Protein AF-A0A242MDC5-F1 (afdb_monomer_lite)

Foldseek 3Di:
DDPVVVVQQVVQCVPPNPVSVDDDDPDDPDDPPPDPVVVVVVVVVVCVVCVVVDPCPDPDPPPDPDDDDDDDPPPPPDPDDDD

InterPro domains:
  IPR009057 Homedomain-like superfamily [SSF46689] (2-56)

Organism: Caballeronia sordidicola (NCBI:txid196367)

Secondary structure (DSSP, 8-state):
--HHHHHHHHHHHHHHGGGGGS----S-S--TTPPPHHHHHHHHHHHHH-GGGSS--SPPPP----------------S----

Sequence 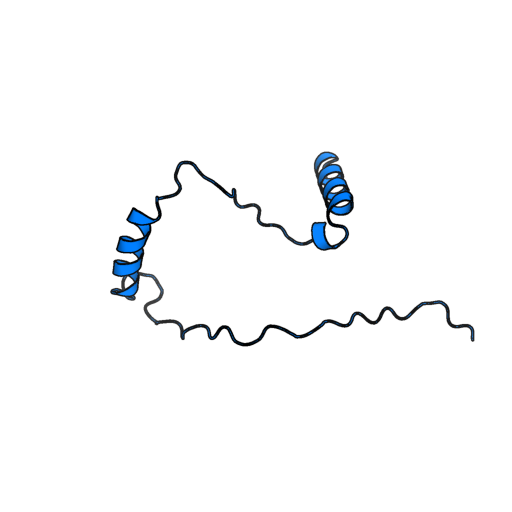(83 aa):
MSRQTGYKWLNRYKKDGIAGLADQSRRPLDSPSITPPALEQPVLGVRTRNPAWGAQDRPAPARSDAGAAAGHQHDCRDPASPR

pLDDT: mean 71.85, std 16.14, range [41.53, 93.62]

Radius of gyration: 22.95 Å; chains: 1; bounding box: 46×36×58 Å

Structure (mmCIF, N/CA/C/O backbone):
data_AF-A0A242MDC5-F1
#
_entry.id   AF-A0A242MDC5-F1
#
loop_
_atom_site.group_PDB
_atom_site.id
_atom_site.type_symbol
_atom_site.label_atom_id
_atom_site.label_alt_id
_atom_site.label_comp_id
_atom_site.label_asym_id
_atom_site.label_entity_id
_atom_site.label_seq_id
_atom_site.pdbx_PDB_ins_code
_atom_site.Cartn_x
_atom_site.Cartn_y
_atom_site.Cartn_z
_atom_site.occupancy
_atom_site.B_iso_or_equiv
_atom_site.auth_seq_id
_atom_site.auth_comp_id
_atom_site.auth_asym_id
_atom_site.auth_atom_id
_atom_site.pdbx_PDB_model_num
ATOM 1 N N . MET A 1 1 ? 3.789 5.553 25.892 1.00 57.50 1 MET A N 1
ATOM 2 C CA . MET A 1 1 ? 2.931 5.895 24.733 1.00 57.50 1 MET A CA 1
ATOM 3 C C . MET A 1 1 ? 2.582 7.377 24.794 1.0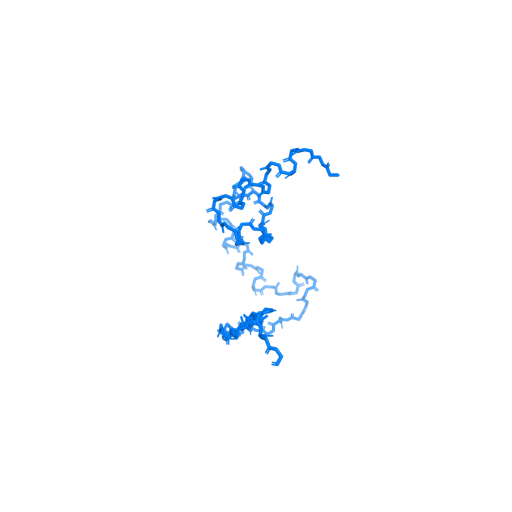0 57.50 1 MET A C 1
ATOM 5 O O . MET A 1 1 ? 2.281 7.853 25.879 1.00 57.50 1 MET A O 1
ATOM 9 N N . SER A 1 2 ? 2.660 8.116 23.683 1.00 85.50 2 SER A N 1
ATOM 10 C CA . SER A 1 2 ? 2.308 9.548 23.662 1.00 85.50 2 SER A CA 1
ATOM 11 C C . SER A 1 2 ? 0.788 9.747 23.604 1.00 85.50 2 SER A C 1
ATOM 13 O O . SER A 1 2 ? 0.083 8.944 22.988 1.00 85.50 2 SER A O 1
ATOM 15 N N . ARG A 1 3 ? 0.279 10.850 24.181 1.00 87.62 3 ARG A N 1
ATOM 16 C CA . ARG A 1 3 ? -1.139 11.262 24.083 1.00 87.62 3 ARG A CA 1
ATOM 17 C C . ARG A 1 3 ? -1.620 11.305 22.629 1.00 87.62 3 ARG A C 1
ATOM 19 O O . ARG A 1 3 ? -2.737 10.901 22.326 1.00 87.62 3 ARG A O 1
ATOM 26 N N . GLN A 1 4 ? -0.747 11.727 21.717 1.00 87.88 4 GLN A N 1
ATOM 27 C CA . GLN A 1 4 ? -1.055 11.839 20.293 1.00 87.88 4 GLN A CA 1
ATOM 28 C C . GLN A 1 4 ? -1.334 10.485 19.629 1.00 87.88 4 GLN A C 1
ATOM 30 O O . GLN A 1 4 ? -2.226 10.376 18.787 1.00 87.88 4 GLN A O 1
ATOM 35 N N . THR A 1 5 ? -0.625 9.433 20.050 1.00 87.62 5 THR A N 1
ATOM 36 C CA . THR A 1 5 ? -0.896 8.064 19.602 1.00 87.62 5 THR A CA 1
ATOM 37 C C . THR A 1 5 ? -2.282 7.625 20.070 1.00 87.62 5 THR A C 1
ATOM 39 O O . THR A 1 5 ? -3.054 7.131 19.256 1.00 87.62 5 THR A O 1
ATOM 42 N N . GLY A 1 6 ? -2.642 7.883 21.333 1.00 88.75 6 GLY A N 1
ATOM 43 C CA . GLY A 1 6 ? -3.969 7.562 21.875 1.00 88.75 6 GLY A CA 1
ATOM 44 C C . GLY A 1 6 ? -5.117 8.211 21.093 1.00 88.75 6 GLY A C 1
ATOM 45 O O . GLY A 1 6 ? -6.047 7.519 20.683 1.00 88.75 6 GLY A O 1
ATOM 46 N N . TYR A 1 7 ? -5.022 9.512 20.793 1.00 93.62 7 TYR A N 1
ATOM 47 C CA . TYR A 1 7 ? -6.046 10.211 20.002 1.00 93.62 7 TYR A CA 1
ATOM 48 C C . TYR A 1 7 ? -6.197 9.652 18.583 1.00 93.62 7 TYR A C 1
ATOM 50 O O . TYR A 1 7 ? -7.313 9.553 18.075 1.00 93.62 7 TYR A O 1
ATOM 58 N N . LYS A 1 8 ? -5.097 9.232 17.947 1.00 90.38 8 LYS A N 1
ATOM 59 C CA . LYS A 1 8 ? -5.141 8.580 16.632 1.00 90.38 8 LYS A CA 1
ATOM 60 C C . LYS A 1 8 ? -5.950 7.279 16.671 1.00 90.38 8 LYS A C 1
ATOM 62 O O . LYS A 1 8 ? -6.794 7.076 15.801 1.00 90.38 8 LYS A O 1
ATOM 67 N N . TRP A 1 9 ? -5.712 6.418 17.662 1.00 92.38 9 TRP A N 1
ATOM 68 C CA . TRP A 1 9 ? -6.443 5.154 17.814 1.00 92.38 9 TRP A CA 1
ATOM 69 C C . TRP A 1 9 ? -7.918 5.379 18.142 1.00 92.38 9 TRP A C 1
ATOM 71 O O . TRP A 1 9 ? -8.773 4.748 17.527 1.00 92.38 9 TRP A O 1
ATOM 81 N N . LEU A 1 10 ? -8.228 6.337 19.022 1.00 92.19 10 LEU A N 1
ATOM 82 C CA . LEU A 1 10 ? -9.610 6.703 19.331 1.00 92.19 10 LEU A CA 1
ATOM 83 C C . LEU A 1 10 ? -10.360 7.185 18.080 1.00 92.19 10 LEU A C 1
ATOM 85 O O . LEU A 1 10 ? -11.489 6.770 17.839 1.00 92.19 10 LEU A O 1
ATOM 89 N N . ASN A 1 11 ? -9.728 8.030 17.263 1.00 92.50 11 ASN A N 1
ATOM 90 C CA . ASN A 1 11 ? -10.328 8.523 16.024 1.00 92.50 11 ASN A CA 1
ATOM 91 C C . ASN A 1 11 ? -10.546 7.410 14.993 1.00 92.50 11 ASN A C 1
ATOM 93 O O . ASN A 1 11 ? -11.539 7.451 14.276 1.00 92.50 11 ASN A O 1
ATOM 97 N N . ARG A 1 12 ? -9.649 6.419 14.916 1.00 93.00 12 ARG A N 1
ATOM 98 C CA . ARG A 1 12 ? -9.823 5.247 14.041 1.00 93.00 12 ARG A CA 1
ATOM 99 C C . ARG A 1 12 ? -10.959 4.351 14.515 1.00 93.00 12 ARG A C 1
ATOM 101 O O . ARG A 1 12 ? -11.825 4.013 13.721 1.00 93.00 12 ARG A O 1
ATOM 108 N N . TYR A 1 13 ? -11.005 4.053 15.810 1.00 91.81 13 TYR A N 1
ATOM 109 C CA . TYR A 1 13 ? -12.084 3.264 16.398 1.00 91.81 13 TYR A CA 1
ATOM 110 C C . TYR A 1 13 ? -13.454 3.924 16.199 1.00 91.81 13 TYR A C 1
ATOM 112 O O . TYR A 1 13 ? -14.419 3.262 15.841 1.00 91.81 13 TYR A O 1
ATOM 120 N N . LYS A 1 14 ? -13.541 5.250 16.361 1.00 93.25 14 LYS A N 1
ATOM 121 C CA . LYS A 1 14 ? -14.784 5.997 16.120 1.00 93.25 14 LYS A CA 1
ATOM 122 C C . LYS A 1 14 ? -15.256 5.962 14.661 1.00 93.25 14 LYS A C 1
ATOM 124 O O . LYS A 1 14 ? -16.446 6.132 14.434 1.00 93.25 14 LYS A O 1
ATOM 129 N N . LYS A 1 15 ? -14.345 5.808 13.694 1.00 93.38 15 LYS A N 1
ATOM 130 C CA . LYS A 1 15 ? -14.666 5.802 12.257 1.00 93.38 15 LYS A CA 1
ATOM 131 C C . LYS A 1 15 ? -14.987 4.405 11.739 1.00 93.38 15 LYS A C 1
ATOM 133 O O . LYS A 1 15 ? -16.024 4.215 11.121 1.00 93.38 15 LYS A O 1
ATOM 138 N N . ASP A 1 16 ? -14.115 3.447 12.038 1.00 90.81 16 ASP A N 1
ATOM 139 C CA . ASP A 1 16 ? -14.111 2.125 11.404 1.00 90.81 16 ASP A CA 1
ATOM 140 C C . ASP A 1 16 ? -14.320 0.987 12.426 1.00 90.81 16 ASP A C 1
ATOM 142 O O . ASP A 1 16 ? -14.177 -0.195 12.106 1.00 90.81 16 ASP A O 1
ATOM 146 N N . GLY A 1 17 ? -14.608 1.317 13.690 1.00 91.56 17 GLY A N 1
ATOM 147 C CA . GLY A 1 17 ? -14.791 0.345 14.766 1.00 91.56 17 GLY A CA 1
ATOM 148 C C . GLY A 1 17 ? -13.544 -0.508 15.002 1.00 91.56 17 GLY A C 1
ATOM 149 O O . GLY A 1 17 ? -12.408 -0.025 14.981 1.00 91.56 17 GLY A O 1
ATOM 150 N N . ILE A 1 18 ? -13.758 -1.807 15.210 1.00 90.69 18 ILE A N 1
ATOM 151 C CA . ILE A 1 18 ? -12.681 -2.788 15.407 1.00 90.69 18 ILE A CA 1
ATOM 152 C C . ILE A 1 18 ? -11.798 -2.906 14.149 1.00 90.69 18 ILE A C 1
ATOM 154 O O . ILE A 1 18 ? -10.589 -3.091 14.275 1.00 90.69 18 ILE A O 1
ATOM 158 N N . ALA A 1 19 ? -12.346 -2.716 12.942 1.00 88.31 19 ALA A N 1
ATOM 159 C CA . ALA A 1 19 ? -11.566 -2.780 11.702 1.00 88.31 19 ALA A CA 1
ATOM 160 C C . ALA A 1 19 ? -10.515 -1.655 11.609 1.00 88.31 19 ALA A C 1
ATOM 162 O O . ALA A 1 19 ? -9.429 -1.856 11.068 1.00 88.31 19 ALA A O 1
ATOM 163 N N . GLY A 1 20 ? -10.784 -0.494 12.216 1.00 86.88 20 GLY A N 1
ATOM 164 C CA . GLY A 1 20 ? -9.837 0.624 12.296 1.00 86.88 20 GLY A CA 1
ATOM 165 C C . GLY A 1 20 ? -8.608 0.358 13.168 1.00 86.88 20 GLY A C 1
ATOM 166 O O . GLY A 1 20 ? -7.633 1.113 13.100 1.00 86.88 20 GLY A O 1
ATOM 167 N N . LEU A 1 21 ? -8.645 -0.696 13.991 1.00 89.69 21 LEU A N 1
ATOM 168 C CA . LEU A 1 21 ? -7.517 -1.131 14.815 1.00 89.69 21 LEU A CA 1
ATOM 169 C C . LEU A 1 21 ? -6.579 -2.104 14.089 1.00 89.69 21 LEU A C 1
ATOM 171 O O . LEU A 1 21 ? -5.490 -2.374 14.597 1.00 89.69 21 LEU A O 1
ATOM 175 N N . ALA A 1 22 ? -6.970 -2.615 12.919 1.00 89.12 22 ALA A N 1
ATOM 176 C CA . ALA A 1 22 ? -6.103 -3.459 12.111 1.00 89.12 22 ALA A CA 1
ATOM 177 C C . ALA A 1 22 ? -4.845 -2.698 11.656 1.00 89.12 22 ALA A C 1
ATOM 179 O O . ALA A 1 22 ? -4.823 -1.461 11.585 1.00 89.12 22 ALA A O 1
ATOM 180 N N . ASP A 1 23 ? -3.785 -3.446 11.338 1.00 85.25 23 ASP A N 1
ATOM 181 C CA . ASP A 1 23 ? -2.571 -2.845 10.798 1.00 85.25 23 ASP A CA 1
ATOM 182 C C . ASP A 1 23 ? -2.881 -2.181 9.451 1.00 85.25 23 ASP A C 1
ATOM 184 O O . ASP A 1 23 ? -3.401 -2.801 8.523 1.00 85.25 23 ASP A O 1
ATOM 188 N N . GLN A 1 24 ? -2.590 -0.886 9.366 1.00 83.00 24 GLN A N 1
ATOM 189 C CA . GLN A 1 24 ? -2.781 -0.098 8.155 1.00 83.00 24 GLN A CA 1
ATOM 190 C C . GLN A 1 24 ? -1.416 0.240 7.580 1.00 83.00 24 GLN A C 1
ATOM 192 O O . GLN A 1 24 ? -0.505 0.637 8.316 1.00 83.00 24 GLN A O 1
ATOM 197 N N . SER A 1 25 ? -1.305 0.161 6.254 1.00 81.81 25 SER A N 1
ATOM 198 C CA . SER A 1 25 ? -0.097 0.572 5.549 1.00 81.81 25 SER A CA 1
ATOM 199 C C . SER A 1 25 ? 0.331 1.975 5.985 1.00 81.81 25 SER A C 1
ATOM 201 O O . SER A 1 25 ? -0.451 2.925 5.995 1.00 81.81 25 SER A O 1
ATOM 203 N N . ARG A 1 26 ? 1.606 2.095 6.356 1.00 82.12 26 ARG A N 1
ATOM 204 C CA . ARG A 1 26 ? 2.265 3.375 6.652 1.00 82.12 26 ARG A CA 1
ATOM 205 C C . ARG A 1 26 ? 2.896 3.992 5.406 1.00 82.12 26 ARG A C 1
ATOM 207 O O . ARG A 1 26 ? 3.504 5.055 5.501 1.00 82.12 26 ARG A O 1
ATOM 214 N N . ARG A 1 27 ? 2.797 3.311 4.262 1.00 79.88 27 ARG A N 1
ATOM 215 C CA . ARG A 1 27 ? 3.357 3.779 3.000 1.00 79.88 27 ARG A CA 1
ATOM 216 C C . ARG A 1 27 ? 2.524 4.965 2.495 1.00 79.88 27 ARG A C 1
ATOM 218 O O . ARG A 1 27 ? 1.303 4.827 2.412 1.00 79.88 27 ARG A O 1
ATOM 225 N N . PRO A 1 28 ? 3.153 6.100 2.148 1.00 77.56 28 PRO A N 1
ATOM 226 C CA . PRO A 1 28 ? 2.480 7.176 1.430 1.00 77.56 28 PRO A CA 1
ATOM 227 C C . PRO A 1 28 ? 1.832 6.641 0.149 1.00 77.56 28 PRO A C 1
ATOM 229 O O . PRO A 1 28 ? 2.447 5.848 -0.564 1.00 77.56 28 PRO A O 1
ATOM 232 N N . LEU A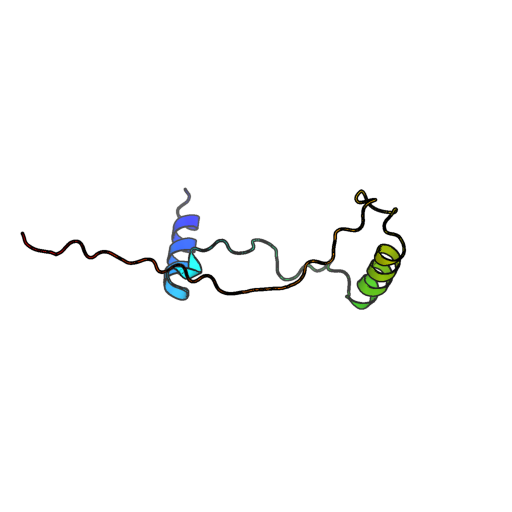 1 29 ? 0.591 7.053 -0.118 1.00 76.12 29 LEU A N 1
ATOM 233 C CA . LEU A 1 29 ? -0.131 6.648 -1.330 1.00 76.12 29 LEU A CA 1
ATOM 234 C C . LEU A 1 29 ? 0.495 7.249 -2.589 1.00 76.12 29 LEU A C 1
ATOM 236 O O . LEU A 1 29 ? 0.477 6.614 -3.636 1.00 76.12 29 LEU A O 1
ATOM 240 N N . ASP A 1 30 ? 1.076 8.439 -2.460 1.00 73.31 30 ASP A N 1
ATOM 241 C CA . ASP A 1 30 ? 1.694 9.164 -3.555 1.00 73.31 30 ASP A CA 1
ATOM 242 C C . ASP A 1 30 ? 3.058 9.700 -3.114 1.00 73.31 30 ASP A C 1
ATOM 244 O O . ASP A 1 30 ? 3.253 10.100 -1.959 1.00 73.31 30 ASP A O 1
ATOM 248 N N . SER A 1 31 ? 4.016 9.670 -4.031 1.00 75.69 31 SER A N 1
ATOM 249 C CA . SER A 1 31 ? 5.329 10.273 -3.854 1.00 75.69 31 SER A CA 1
ATOM 250 C C . SER A 1 31 ? 5.698 10.959 -5.162 1.00 75.69 31 SER A C 1
ATOM 252 O O . SER A 1 31 ? 5.610 10.307 -6.198 1.00 75.69 31 SER A O 1
ATOM 254 N N . PRO A 1 32 ? 6.190 12.206 -5.150 1.00 75.88 32 PRO A N 1
ATOM 255 C CA . PRO A 1 32 ? 6.522 12.935 -6.378 1.00 75.88 32 PRO A CA 1
ATOM 256 C C . PRO A 1 32 ? 7.617 12.260 -7.223 1.00 75.88 32 PRO A C 1
ATOM 258 O O . PRO A 1 32 ? 7.780 12.583 -8.392 1.00 75.88 32 PRO A O 1
ATOM 261 N N . SER A 1 33 ? 8.362 11.314 -6.646 1.00 77.44 33 SER A N 1
ATOM 262 C CA . SER A 1 33 ? 9.348 10.478 -7.336 1.00 77.44 33 SER A CA 1
ATOM 263 C C . SER A 1 33 ? 8.796 9.120 -7.789 1.00 77.44 33 SER A C 1
ATOM 265 O O . SER A 1 33 ? 9.584 8.229 -8.113 1.00 77.44 33 SER A O 1
ATOM 267 N N . ILE A 1 34 ? 7.474 8.907 -7.754 1.00 77.62 34 ILE A N 1
ATOM 268 C CA . ILE A 1 34 ? 6.876 7.686 -8.296 1.00 77.62 34 ILE A CA 1
ATOM 269 C C . ILE A 1 34 ? 7.101 7.683 -9.806 1.00 77.62 34 ILE A C 1
ATOM 271 O O . ILE A 1 34 ? 6.847 8.671 -10.497 1.00 77.62 34 ILE A O 1
ATOM 275 N N . THR A 1 35 ? 7.674 6.595 -10.310 1.00 77.81 35 THR A N 1
ATOM 276 C CA . THR A 1 35 ? 7.991 6.507 -11.731 1.00 77.81 35 THR A CA 1
ATOM 277 C C . THR A 1 35 ? 6.681 6.328 -12.497 1.00 77.81 35 THR A C 1
ATOM 279 O O . THR A 1 35 ? 5.858 5.501 -12.109 1.00 77.81 35 THR A O 1
ATOM 282 N N . PRO A 1 36 ? 6.439 7.099 -13.569 1.00 80.06 36 PRO A N 1
ATOM 283 C CA . PRO A 1 36 ? 5.241 6.925 -14.369 1.00 80.06 36 PRO A CA 1
ATOM 284 C C . PRO A 1 36 ? 5.145 5.486 -14.891 1.00 80.06 36 PRO A C 1
ATOM 286 O O . PRO A 1 36 ? 6.150 4.948 -15.367 1.00 80.06 36 PRO A O 1
ATOM 289 N N . PRO A 1 37 ? 3.946 4.880 -14.913 1.00 74.62 37 PRO A N 1
ATOM 290 C CA .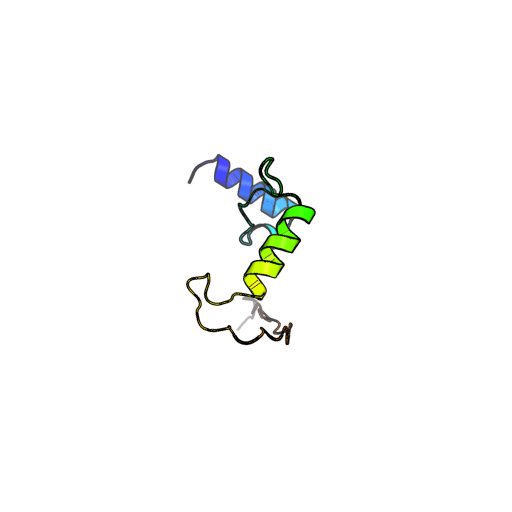 PRO A 1 37 ? 3.771 3.484 -15.318 1.00 74.62 37 PRO A CA 1
ATOM 291 C C . PRO A 1 37 ? 4.279 3.213 -16.742 1.00 74.62 37 PRO A C 1
ATOM 293 O O . PRO A 1 37 ? 4.756 2.122 -17.037 1.00 74.62 37 PRO A O 1
ATOM 296 N N . ALA A 1 38 ? 4.262 4.218 -17.622 1.00 77.00 38 ALA A N 1
ATOM 297 C CA . ALA A 1 38 ? 4.817 4.121 -18.972 1.00 77.00 38 ALA A CA 1
ATOM 298 C C . ALA A 1 38 ? 6.321 3.777 -19.001 1.00 77.00 38 ALA A C 1
ATOM 300 O O . ALA A 1 38 ? 6.775 3.119 -19.934 1.00 77.00 38 ALA A O 1
ATOM 301 N N . LEU A 1 39 ? 7.085 4.197 -17.988 1.00 77.19 39 LEU A N 1
ATOM 302 C CA . LEU A 1 39 ? 8.507 3.870 -17.843 1.00 77.19 39 LEU A CA 1
ATOM 303 C C . LEU A 1 39 ? 8.728 2.588 -17.032 1.00 77.19 39 LEU A C 1
ATOM 305 O O . LEU A 1 39 ? 9.720 1.894 -17.245 1.00 77.19 39 LEU A O 1
ATOM 309 N N . GLU A 1 40 ? 7.800 2.235 -16.143 1.00 82.50 40 GLU A N 1
ATOM 310 C CA . GLU A 1 40 ? 7.879 0.996 -15.366 1.00 82.50 40 GLU A CA 1
ATOM 311 C C . GLU A 1 40 ? 7.657 -0.247 -16.241 1.00 82.50 40 GLU A C 1
ATOM 313 O O . GLU A 1 40 ? 8.370 -1.240 -16.093 1.00 82.50 40 GLU A O 1
ATOM 318 N N . GLN A 1 41 ? 6.724 -0.195 -17.200 1.00 81.06 41 GLN A N 1
ATOM 319 C CA . GLN A 1 41 ? 6.359 -1.355 -18.026 1.00 81.06 41 GLN A CA 1
ATOM 320 C C . GLN A 1 41 ? 7.527 -1.929 -18.857 1.00 81.06 41 GLN A C 1
ATOM 322 O O . GLN A 1 41 ? 7.728 -3.148 -18.831 1.00 81.06 41 GLN A O 1
ATOM 327 N N . PRO A 1 42 ? 8.353 -1.117 -19.552 1.00 82.31 42 PRO A N 1
ATOM 328 C CA . PRO A 1 42 ? 9.542 -1.623 -20.236 1.00 82.31 42 PRO A CA 1
ATOM 329 C C . PRO A 1 42 ? 10.556 -2.255 -19.278 1.00 82.31 42 PRO A C 1
ATOM 331 O O . PRO A 1 42 ? 11.117 -3.307 -19.582 1.00 82.31 42 PRO A O 1
ATOM 334 N N . VAL A 1 43 ? 10.767 -1.650 -18.104 1.00 81.25 43 VAL A N 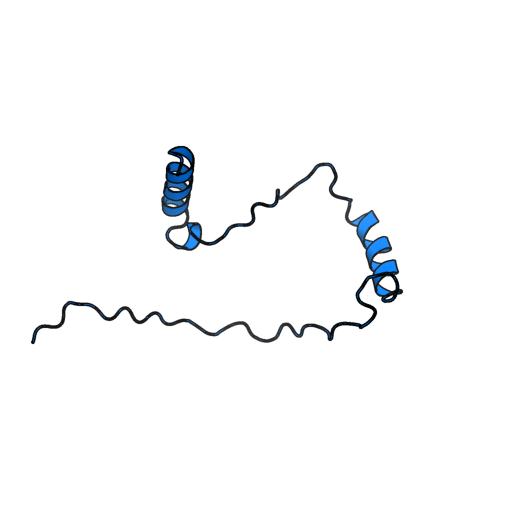1
ATOM 335 C CA . VAL A 1 43 ? 11.716 -2.142 -17.092 1.00 81.25 43 VAL A CA 1
ATOM 336 C C . VAL A 1 43 ? 11.264 -3.492 -16.535 1.00 81.25 43 VAL A C 1
ATOM 338 O O . VAL A 1 43 ? 12.073 -4.416 -16.426 1.00 81.25 43 VAL A O 1
ATOM 341 N N . LEU A 1 44 ? 9.969 -3.643 -16.245 1.00 82.12 44 LEU A N 1
ATOM 342 C CA . LEU A 1 44 ? 9.381 -4.919 -15.840 1.00 82.12 44 LEU A CA 1
ATOM 343 C C . LEU A 1 44 ? 9.505 -5.965 -16.952 1.00 82.12 44 LEU A C 1
ATOM 345 O O . LEU A 1 44 ? 9.926 -7.084 -16.676 1.00 82.12 44 LEU A O 1
ATOM 349 N N . GLY A 1 45 ? 9.240 -5.598 -18.209 1.00 80.81 45 GLY A N 1
ATOM 350 C CA . GLY A 1 45 ? 9.383 -6.500 -19.354 1.00 80.81 45 GLY A CA 1
ATOM 351 C C . GLY A 1 45 ? 10.810 -7.027 -19.538 1.00 80.81 45 GLY A C 1
ATOM 352 O O . GLY A 1 45 ? 11.002 -8.216 -19.797 1.00 80.81 45 GLY A O 1
ATOM 353 N N . VAL A 1 46 ? 11.820 -6.172 -19.356 1.00 84.00 46 VAL A N 1
ATOM 354 C CA . VAL A 1 46 ? 13.236 -6.577 -19.375 1.00 84.00 46 VAL A CA 1
ATOM 355 C C . VAL A 1 46 ? 13.552 -7.507 -18.201 1.00 84.00 46 VAL A C 1
ATOM 357 O O . VAL A 1 46 ? 14.224 -8.521 -18.381 1.00 84.00 46 VAL A O 1
ATOM 360 N N . ARG A 1 47 ? 13.017 -7.216 -17.012 1.00 80.50 47 ARG A N 1
ATOM 361 C CA . ARG A 1 47 ? 13.244 -8.017 -15.803 1.00 80.50 47 ARG A CA 1
ATOM 362 C C . ARG A 1 47 ? 12.577 -9.394 -15.864 1.00 80.50 47 ARG A C 1
ATOM 364 O O . ARG A 1 47 ? 13.172 -10.368 -15.425 1.00 80.50 47 ARG A O 1
ATOM 371 N N . THR A 1 48 ? 11.393 -9.504 -16.465 1.00 78.44 48 THR A N 1
ATOM 372 C CA . THR A 1 48 ? 10.732 -10.795 -16.723 1.00 78.44 48 THR A CA 1
ATOM 373 C C . THR A 1 48 ? 11.500 -11.632 -17.745 1.00 78.44 48 THR A C 1
ATOM 375 O O . THR A 1 48 ? 11.588 -12.847 -17.597 1.00 78.44 48 THR A O 1
ATOM 378 N N . ARG A 1 49 ? 12.077 -10.997 -18.774 1.00 80.75 49 ARG A N 1
ATOM 379 C CA . ARG A 1 49 ? 12.885 -11.687 -19.794 1.00 80.75 49 ARG A CA 1
ATOM 380 C C . ARG A 1 49 ? 14.242 -12.142 -19.270 1.00 80.75 49 ARG A C 1
ATOM 382 O O . ARG A 1 49 ? 14.817 -13.053 -19.858 1.00 80.75 49 ARG A O 1
ATOM 389 N N . ASN A 1 50 ? 14.742 -11.531 -18.196 1.00 75.50 50 ASN A N 1
ATOM 390 C CA . ASN A 1 50 ? 16.023 -11.899 -17.612 1.00 75.50 50 ASN A CA 1
ATOM 391 C C . ASN A 1 50 ? 15.949 -12.205 -16.107 1.00 75.50 50 ASN A C 1
ATOM 393 O O . ASN A 1 50 ? 16.348 -11.382 -15.277 1.00 75.50 50 ASN A O 1
ATOM 397 N N . PRO A 1 51 ? 15.458 -13.401 -15.739 1.00 70.00 51 PRO A N 1
ATOM 398 C CA . PRO A 1 51 ? 15.326 -13.803 -14.340 1.00 70.00 51 PRO A CA 1
ATOM 399 C C . PRO A 1 51 ? 16.672 -13.916 -13.601 1.00 70.00 51 PRO A C 1
ATOM 401 O O . PRO A 1 51 ? 16.699 -13.738 -12.388 1.00 70.00 51 PRO A O 1
ATOM 404 N N . ALA A 1 52 ? 17.785 -14.119 -14.317 1.00 74.06 52 ALA A N 1
ATOM 405 C CA . ALA A 1 52 ? 19.136 -14.200 -13.747 1.00 74.06 52 ALA A CA 1
ATOM 406 C C . ALA A 1 52 ? 19.732 -12.831 -13.350 1.00 74.06 52 ALA A C 1
ATOM 408 O O . ALA A 1 52 ? 20.811 -12.748 -12.772 1.00 74.06 52 ALA A O 1
ATOM 409 N N . TRP A 1 53 ? 19.059 -11.718 -13.670 1.00 72.69 53 TRP A N 1
ATOM 410 C CA . TRP A 1 53 ? 19.510 -10.363 -13.312 1.00 72.69 53 TRP A CA 1
ATOM 411 C C . TRP A 1 53 ? 19.083 -9.920 -11.902 1.00 72.69 53 TRP A C 1
ATOM 413 O O . TRP A 1 53 ? 19.243 -8.754 -11.533 1.00 72.69 53 TRP A O 1
ATOM 423 N N . GLY A 1 54 ? 18.529 -10.825 -11.094 1.00 65.25 54 GLY A N 1
ATOM 424 C CA . GLY A 1 54 ? 18.199 -10.583 -9.692 1.00 65.25 54 GLY A CA 1
ATOM 425 C C . GLY A 1 54 ? 18.684 -11.716 -8.794 1.00 65.25 54 GLY A C 1
ATOM 426 O O . GLY A 1 54 ? 18.994 -12.798 -9.263 1.00 65.25 54 GLY A O 1
ATOM 427 N N . ALA A 1 55 ? 18.671 -11.502 -7.476 1.00 60.88 55 ALA A N 1
ATOM 428 C CA . ALA A 1 55 ? 19.077 -12.503 -6.477 1.00 60.88 55 ALA A CA 1
ATOM 429 C C . ALA A 1 55 ? 18.182 -13.770 -6.417 1.00 60.88 55 ALA A C 1
ATOM 431 O O . ALA A 1 55 ? 18.325 -14.591 -5.515 1.00 60.88 55 ALA A O 1
ATOM 432 N N . GLN A 1 56 ? 17.224 -13.912 -7.336 1.00 60.00 56 GLN A N 1
ATOM 433 C CA . GLN A 1 56 ? 16.343 -15.066 -7.463 1.00 60.00 56 GLN A CA 1
ATOM 434 C C . GLN A 1 56 ? 16.606 -15.740 -8.815 1.00 60.00 56 GLN A C 1
ATOM 436 O O . GLN A 1 56 ? 15.782 -15.665 -9.717 1.00 60.00 56 GLN A O 1
ATOM 441 N N . ASP A 1 57 ? 17.730 -16.452 -8.930 1.00 52.47 57 ASP A N 1
ATOM 442 C CA . ASP A 1 57 ? 18.057 -17.318 -10.082 1.00 52.47 57 ASP A CA 1
ATOM 443 C C . ASP A 1 57 ? 17.061 -18.477 -10.285 1.00 52.47 57 ASP A C 1
ATOM 445 O O . ASP A 1 57 ? 17.149 -19.241 -11.246 1.00 52.47 57 ASP A O 1
ATOM 449 N N . ARG A 1 58 ? 16.087 -18.631 -9.381 1.00 57.59 58 ARG A N 1
ATOM 450 C CA . ARG A 1 58 ? 15.023 -19.624 -9.483 1.00 57.59 58 ARG A CA 1
ATOM 451 C C . ARG A 1 58 ? 13.693 -18.923 -9.757 1.00 57.59 58 ARG A C 1
ATOM 453 O O . ARG A 1 58 ? 13.250 -18.158 -8.898 1.00 57.59 58 ARG A O 1
ATOM 460 N N . PRO A 1 59 ? 13.011 -19.214 -10.879 1.00 55.66 59 PRO A N 1
ATOM 461 C CA . PRO A 1 59 ? 11.648 -18.745 -11.076 1.00 55.66 59 PRO A CA 1
ATOM 462 C C . PRO A 1 59 ? 10.767 -19.336 -9.968 1.00 55.66 59 PRO A C 1
ATOM 464 O O . PRO A 1 59 ? 10.659 -20.556 -9.826 1.00 55.66 59 PRO A O 1
ATOM 467 N N . ALA A 1 60 ? 10.182 -18.473 -9.136 1.00 52.59 60 ALA A N 1
ATOM 468 C CA . ALA A 1 60 ? 9.176 -18.895 -8.170 1.00 52.59 60 ALA A CA 1
ATOM 469 C C . ALA A 1 60 ? 7.969 -19.466 -8.938 1.00 52.59 60 ALA A C 1
ATOM 471 O O . ALA A 1 60 ? 7.591 -18.891 -9.965 1.00 52.59 60 ALA A O 1
ATOM 472 N N . PRO A 1 61 ? 7.358 -20.579 -8.488 1.00 57.97 61 PRO A N 1
ATOM 473 C CA . PRO A 1 61 ? 6.152 -21.078 -9.131 1.00 57.97 61 PRO A CA 1
ATOM 474 C C . PRO A 1 61 ? 5.076 -19.991 -9.076 1.00 57.97 61 PRO A C 1
ATOM 476 O O . PRO A 1 61 ? 4.933 -19.308 -8.057 1.00 57.97 61 PRO A O 1
ATOM 479 N N . ALA A 1 62 ? 4.352 -19.818 -10.186 1.00 53.75 62 ALA A N 1
ATOM 480 C CA . ALA A 1 62 ? 3.218 -18.911 -10.275 1.00 53.75 62 ALA A CA 1
ATOM 481 C C . ALA A 1 62 ? 2.311 -19.129 -9.057 1.00 53.75 62 ALA A C 1
ATOM 483 O O . ALA A 1 62 ? 1.820 -20.235 -8.833 1.00 53.75 62 ALA A O 1
ATOM 484 N N . ARG A 1 63 ? 2.144 -18.088 -8.233 1.00 52.28 63 ARG A N 1
ATOM 485 C CA . ARG A 1 63 ? 1.153 -18.100 -7.159 1.00 52.28 63 ARG A CA 1
ATOM 486 C C . ARG A 1 63 ? -0.208 -18.281 -7.820 1.00 52.28 63 ARG A C 1
ATOM 488 O O . ARG A 1 63 ? -0.686 -17.378 -8.496 1.00 52.28 63 ARG A O 1
ATOM 495 N N . SER A 1 64 ? -0.802 -19.454 -7.656 1.00 52.66 64 SER A N 1
ATOM 496 C CA . SER A 1 64 ? -2.214 -19.657 -7.941 1.00 52.66 64 SER A CA 1
ATOM 497 C C . SER A 1 64 ? -2.998 -18.830 -6.926 1.00 52.66 64 SER A C 1
ATOM 499 O O . SER A 1 64 ? -2.947 -19.126 -5.731 1.00 52.66 64 SER A O 1
ATOM 501 N N . ASP A 1 65 ? -3.717 -17.807 -7.381 1.00 52.16 65 ASP A N 1
ATOM 502 C CA . ASP A 1 65 ? -4.746 -17.141 -6.582 1.00 52.16 65 ASP A CA 1
ATOM 503 C C . ASP A 1 65 ? -5.932 -18.105 -6.435 1.00 52.16 65 ASP A C 1
ATOM 505 O O . ASP A 1 65 ? -6.939 -18.021 -7.134 1.00 52.16 65 ASP A O 1
ATOM 509 N N . ALA A 1 66 ? -5.778 -19.097 -5.560 1.00 46.41 66 ALA A N 1
ATOM 510 C CA . ALA A 1 66 ? -6.820 -20.041 -5.202 1.00 46.41 66 ALA A CA 1
ATOM 511 C C . ALA A 1 66 ? -7.193 -19.843 -3.730 1.00 46.41 66 ALA A C 1
ATOM 513 O O . ALA A 1 66 ? -6.428 -20.182 -2.831 1.00 46.41 66 ALA A O 1
ATOM 514 N N . GLY A 1 67 ? -8.407 -19.334 -3.509 1.00 41.59 67 GLY A N 1
ATOM 515 C CA . GLY A 1 67 ? -9.178 -19.634 -2.303 1.00 41.59 67 GLY A CA 1
ATOM 516 C C . GLY A 1 67 ? -9.105 -18.608 -1.180 1.00 41.59 67 GLY A C 1
ATOM 517 O O . GLY A 1 67 ? -8.498 -18.840 -0.139 1.00 41.59 67 GLY A O 1
ATOM 518 N N . ALA A 1 68 ? -9.852 -17.519 -1.353 1.00 48.19 68 ALA A N 1
ATOM 519 C CA . ALA A 1 68 ? -10.563 -16.900 -0.245 1.00 48.19 68 ALA A CA 1
ATOM 520 C C . ALA A 1 68 ? -11.482 -17.923 0.466 1.00 48.19 68 ALA A C 1
ATOM 522 O O . ALA A 1 68 ? -11.935 -18.885 -0.150 1.00 48.19 68 ALA A O 1
ATOM 523 N N . ALA A 1 69 ? -11.812 -17.611 1.724 1.00 47.53 69 ALA A N 1
ATOM 524 C CA . ALA A 1 69 ? -12.771 -18.268 2.623 1.00 47.53 69 ALA A CA 1
ATOM 525 C C . ALA A 1 69 ? -12.237 -19.401 3.526 1.00 47.53 69 ALA A C 1
ATOM 527 O O . ALA A 1 69 ? -12.412 -20.586 3.268 1.00 47.53 69 ALA A O 1
AT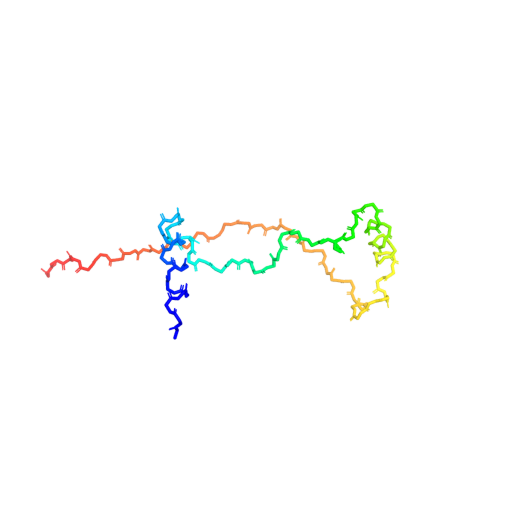OM 528 N N . ALA A 1 70 ? -11.737 -19.008 4.701 1.00 41.53 70 ALA A N 1
ATOM 529 C CA . ALA A 1 70 ? -11.980 -19.748 5.937 1.00 41.53 70 ALA A CA 1
ATOM 530 C C . ALA A 1 70 ? -12.481 -18.743 6.984 1.00 41.53 70 ALA A C 1
ATOM 532 O O . ALA A 1 70 ? -11.711 -17.948 7.524 1.00 41.53 70 ALA A O 1
ATOM 533 N N . GLY A 1 71 ? -13.800 -18.715 7.191 1.00 46.28 71 GLY A N 1
ATOM 534 C CA . GLY A 1 71 ? -14.437 -17.880 8.202 1.00 46.28 71 GLY A CA 1
ATOM 535 C C . GLY A 1 71 ? -13.959 -18.280 9.594 1.00 46.28 71 GLY A C 1
ATOM 536 O O . GLY A 1 71 ? -14.139 -19.422 10.010 1.00 46.28 71 GLY A O 1
ATOM 537 N N . HIS A 1 72 ? -13.357 -17.337 10.316 1.00 52.19 72 HIS A N 1
ATOM 538 C CA . HIS A 1 72 ? -13.105 -17.490 11.742 1.00 52.19 72 HIS A CA 1
ATOM 539 C C . HIS A 1 72 ? -14.402 -17.146 12.473 1.00 52.19 72 HIS A C 1
ATOM 541 O O . HIS A 1 72 ? -14.715 -15.980 12.715 1.00 52.19 72 HIS A O 1
ATOM 547 N N . GLN A 1 73 ? -15.196 -18.172 12.762 1.00 59.81 73 GLN A N 1
ATOM 548 C CA . GLN A 1 73 ? -16.322 -18.056 13.677 1.00 59.81 73 GLN A CA 1
ATOM 549 C C . GLN A 1 73 ? -15.730 -17.886 15.080 1.00 59.81 73 GLN A C 1
ATOM 551 O O . GLN A 1 73 ? -15.346 -18.860 15.721 1.00 59.81 73 GLN A O 1
ATOM 556 N N . HIS A 1 74 ? -15.575 -16.644 15.536 1.00 49.59 74 HIS A N 1
ATOM 557 C CA . HIS A 1 74 ? -15.377 -16.390 16.957 1.00 49.59 74 HIS A CA 1
ATOM 558 C C . HIS A 1 74 ? -16.732 -16.575 17.639 1.00 49.59 74 HIS A C 1
ATOM 560 O O . HIS A 1 74 ? -17.553 -15.662 17.678 1.00 49.59 74 HIS A O 1
ATOM 566 N N . ASP A 1 75 ? -16.969 -17.793 18.119 1.00 52.91 75 ASP A N 1
ATOM 567 C CA . ASP A 1 75 ? -18.090 -18.117 18.990 1.00 52.91 75 ASP A CA 1
ATOM 568 C C . ASP A 1 75 ? -17.839 -17.448 20.352 1.00 52.91 75 ASP A C 1
ATOM 570 O O . ASP A 1 75 ? -17.009 -17.882 21.159 1.00 52.91 75 ASP A O 1
ATOM 574 N N . CYS A 1 76 ? -18.471 -16.294 20.564 1.00 50.09 76 CYS A N 1
ATOM 575 C CA . CYS A 1 76 ? -18.474 -15.612 21.848 1.00 50.09 76 CYS A CA 1
ATOM 576 C C . CYS A 1 76 ? -19.377 -16.400 22.798 1.00 50.09 76 CYS A C 1
ATOM 578 O O . CYS A 1 76 ? -20.577 -16.148 22.874 1.00 50.09 76 CYS A O 1
ATOM 580 N N . ARG A 1 77 ? -18.799 -17.348 23.539 1.00 56.06 77 ARG A N 1
ATOM 581 C CA . ARG A 1 77 ? -19.514 -18.021 24.625 1.00 56.06 77 ARG A CA 1
ATOM 582 C C . ARG A 1 77 ? -19.849 -16.996 25.713 1.00 56.06 77 ARG A C 1
ATOM 584 O O . ARG A 1 77 ? -18.967 -16.511 26.419 1.00 56.06 77 ARG A O 1
ATOM 591 N N . ASP A 1 78 ? -21.129 -16.663 25.790 1.00 52.59 78 ASP A N 1
ATOM 592 C CA . ASP A 1 78 ? -21.738 -15.712 26.717 1.00 52.59 78 ASP A CA 1
ATOM 593 C C . ASP A 1 78 ? -21.508 -16.148 28.186 1.00 52.59 78 ASP A C 1
ATOM 595 O O . ASP A 1 78 ? -21.831 -17.290 28.536 1.00 52.59 78 ASP A O 1
ATOM 599 N N . PRO A 1 79 ? -20.944 -15.306 29.077 1.00 51.91 79 PRO A N 1
ATOM 600 C CA . PRO A 1 79 ? -20.644 -15.689 30.462 1.00 51.91 79 PRO A CA 1
ATOM 601 C C . PRO A 1 79 ? -21.866 -15.736 31.407 1.00 51.91 79 PRO A C 1
ATOM 603 O O . PRO A 1 79 ? -21.687 -15.791 32.622 1.00 51.91 79 PRO A O 1
ATOM 606 N N . ALA A 1 80 ? -23.103 -15.741 30.897 1.00 49.56 80 ALA A N 1
ATOM 607 C CA . ALA A 1 80 ? -24.323 -15.632 31.705 1.00 49.56 80 ALA A CA 1
ATOM 608 C C . ALA A 1 80 ? -25.213 -16.896 31.721 1.00 49.56 80 ALA A C 1
ATOM 610 O O . ALA A 1 80 ? -26.437 -16.788 31.694 1.00 49.56 80 ALA A O 1
ATOM 611 N N . SER A 1 81 ? -24.636 -18.103 31.795 1.00 44.53 81 SER A N 1
ATOM 612 C CA . SER A 1 81 ? -25.422 -19.316 32.104 1.00 44.53 81 SER A CA 1
ATOM 613 C C . SER A 1 81 ? -25.515 -19.550 33.624 1.00 44.53 81 SER A C 1
ATOM 615 O O . SER A 1 81 ? -24.473 -19.731 34.260 1.00 44.53 81 SER A O 1
ATOM 617 N N . PRO A 1 82 ? -26.720 -19.551 34.232 1.00 58.47 82 PRO A N 1
ATOM 618 C CA . PRO A 1 82 ? -26.908 -19.960 35.623 1.00 58.47 82 PRO A CA 1
ATOM 619 C C . PRO A 1 82 ? -26.754 -21.484 35.796 1.00 58.47 82 PRO A C 1
ATOM 621 O O . PRO A 1 82 ? -26.890 -22.240 34.836 1.00 58.47 82 PRO A O 1
ATOM 624 N N . ARG A 1 83 ? -26.406 -21.885 37.027 1.00 48.62 83 ARG A N 1
ATOM 625 C CA . ARG A 1 83 ? -25.997 -23.240 37.445 1.00 48.62 83 ARG A CA 1
ATOM 626 C C . ARG A 1 83 ? -27.093 -24.294 37.362 1.00 48.62 83 ARG A C 1
ATOM 628 O O . ARG A 1 83 ? -28.246 -23.955 37.703 1.00 48.62 83 ARG A O 1
#